Protein AF-A0A965CVN8-F1 (afdb_monomer_lite)

pLDDT: mean 84.69, std 16.18, range [39.0, 98.5]

Structure (mmCIF, N/CA/C/O backbone):
data_AF-A0A965CVN8-F1
#
_entry.id   AF-A0A965CVN8-F1
#
loop_
_atom_site.group_PDB
_atom_site.id
_atom_site.type_symbol
_atom_site.label_atom_id
_atom_site.label_alt_id
_atom_site.label_comp_id
_atom_site.label_asym_id
_atom_site.label_entity_id
_atom_site.label_seq_id
_atom_site.pdbx_PDB_ins_code
_atom_site.Cartn_x
_atom_site.Cartn_y
_atom_site.Cartn_z
_atom_site.occupancy
_atom_site.B_iso_or_equiv
_atom_site.auth_seq_id
_atom_site.auth_comp_id
_atom_site.auth_asym_id
_atom_site.auth_atom_id
_atom_site.pdbx_PDB_model_num
ATOM 1 N N . MET A 1 1 ? 17.132 71.157 -3.405 1.00 41.00 1 MET A N 1
ATOM 2 C CA . MET A 1 1 ? 17.156 70.130 -2.344 1.00 41.00 1 MET A CA 1
ATOM 3 C C . MET A 1 1 ? 16.338 68.956 -2.862 1.00 41.00 1 MET A C 1
ATOM 5 O O . MET A 1 1 ? 15.122 69.061 -2.927 1.00 41.00 1 MET A O 1
ATOM 9 N N . LEU A 1 2 ? 17.011 67.948 -3.419 1.00 40.91 2 LEU A N 1
ATOM 10 C CA . LEU A 1 2 ? 16.410 66.855 -4.191 1.00 40.91 2 LEU A CA 1
ATOM 11 C C . LEU A 1 2 ? 16.183 65.664 -3.243 1.00 40.91 2 LEU A C 1
ATOM 13 O O . LEU A 1 2 ? 17.151 65.164 -2.675 1.00 40.91 2 LEU A O 1
ATOM 17 N N . LEU A 1 3 ? 14.929 65.250 -3.029 1.00 42.28 3 LEU A N 1
ATOM 18 C CA . LEU A 1 3 ? 14.602 64.021 -2.297 1.00 42.28 3 LEU A CA 1
ATOM 19 C C . LEU A 1 3 ? 14.702 62.832 -3.260 1.00 42.28 3 LEU A C 1
ATOM 21 O O . LEU A 1 3 ? 13.928 62.740 -4.211 1.00 42.28 3 LEU A O 1
ATOM 25 N N . LEU A 1 4 ? 15.640 61.926 -2.996 1.00 50.16 4 LEU A N 1
ATOM 26 C CA . LEU A 1 4 ? 15.729 60.623 -3.646 1.00 50.16 4 LEU A CA 1
ATOM 27 C C . LEU A 1 4 ? 15.044 59.601 -2.726 1.00 50.16 4 LEU A C 1
ATOM 29 O O . LEU A 1 4 ? 15.584 59.243 -1.682 1.00 50.16 4 LEU A O 1
ATOM 33 N N . VAL A 1 5 ? 13.832 59.172 -3.079 1.00 56.38 5 VAL A N 1
ATOM 34 C CA . VAL A 1 5 ? 13.142 58.066 -2.400 1.00 56.38 5 VAL A CA 1
ATOM 35 C C . VAL A 1 5 ? 13.592 56.772 -3.071 1.00 56.38 5 VAL A C 1
ATOM 37 O O . VAL A 1 5 ? 13.254 56.515 -4.222 1.00 56.38 5 VAL A O 1
ATOM 40 N N . ILE A 1 6 ? 14.387 55.975 -2.360 1.00 52.22 6 ILE A N 1
ATOM 41 C CA . ILE A 1 6 ? 14.772 54.625 -2.778 1.00 52.22 6 ILE A CA 1
ATOM 42 C C . ILE A 1 6 ? 13.666 53.677 -2.309 1.00 52.22 6 ILE A C 1
ATOM 44 O O . ILE A 1 6 ? 13.580 53.345 -1.129 1.00 52.22 6 ILE A O 1
ATOM 48 N N . THR A 1 7 ? 12.798 53.249 -3.224 1.00 54.22 7 THR A N 1
ATOM 49 C CA . THR A 1 7 ? 11.887 52.122 -2.997 1.00 54.22 7 THR A CA 1
ATOM 50 C C . THR A 1 7 ? 12.659 50.818 -3.178 1.00 54.22 7 THR A C 1
ATOM 52 O O . THR A 1 7 ? 13.016 50.450 -4.297 1.00 54.22 7 THR A O 1
ATOM 55 N N . LEU A 1 8 ? 12.928 50.128 -2.070 1.00 50.50 8 LEU A N 1
ATOM 56 C CA . LEU A 1 8 ? 13.437 48.758 -2.049 1.00 50.50 8 LEU A CA 1
ATOM 57 C C . LEU A 1 8 ? 12.355 47.813 -2.590 1.00 50.50 8 LEU A C 1
ATOM 59 O O . LEU A 1 8 ? 11.360 47.545 -1.921 1.00 50.50 8 LEU A O 1
ATOM 63 N N . ALA A 1 9 ? 12.554 47.312 -3.808 1.00 54.50 9 ALA A N 1
ATOM 64 C CA . ALA A 1 9 ? 11.823 46.165 -4.326 1.00 54.50 9 ALA A CA 1
ATOM 65 C C . ALA A 1 9 ? 12.322 44.907 -3.599 1.00 54.50 9 ALA A C 1
ATOM 67 O O . ALA A 1 9 ? 13.389 44.377 -3.907 1.00 54.50 9 ALA A O 1
ATOM 68 N N . ALA A 1 10 ? 11.568 44.447 -2.602 1.00 52.09 10 ALA A N 1
ATOM 69 C CA . ALA A 1 10 ? 11.762 43.130 -2.018 1.00 52.09 10 ALA A CA 1
ATOM 70 C C . ALA A 1 10 ? 11.227 42.077 -3.002 1.00 52.09 10 ALA A C 1
ATOM 72 O O . ALA A 1 10 ? 10.057 41.705 -2.964 1.00 52.09 10 ALA A O 1
ATOM 73 N N . CYS A 1 11 ? 12.087 41.608 -3.906 1.00 53.84 11 CYS A N 1
ATOM 74 C CA . CYS A 1 11 ? 11.868 40.371 -4.653 1.00 53.84 11 CYS A CA 1
ATOM 75 C C . CYS A 1 11 ? 12.089 39.178 -3.709 1.00 53.84 11 CYS A C 1
ATOM 77 O O . CYS A 1 11 ? 13.124 38.519 -3.765 1.00 53.84 11 CYS A O 1
ATOM 79 N N . GLY A 1 12 ? 11.140 38.931 -2.805 1.00 58.16 12 GLY A N 1
ATOM 80 C CA . GLY A 1 12 ? 11.010 37.622 -2.166 1.00 58.16 12 GLY A CA 1
ATOM 81 C C . GLY A 1 12 ? 10.377 36.635 -3.156 1.00 58.16 12 GLY A C 1
ATOM 82 O O . GLY A 1 12 ? 9.548 37.056 -3.970 1.00 58.16 12 GLY A O 1
ATOM 83 N N . PRO A 1 13 ? 10.748 35.344 -3.143 1.00 50.81 13 PRO A N 1
ATOM 84 C CA . PRO A 1 13 ? 10.097 34.356 -3.990 1.00 50.81 13 PRO A CA 1
ATOM 85 C C . PRO A 1 13 ? 8.627 34.223 -3.570 1.00 50.81 13 PRO A C 1
ATOM 87 O O . PRO A 1 13 ? 8.300 33.638 -2.544 1.00 50.81 13 PRO A O 1
ATOM 90 N N . LEU A 1 14 ? 7.723 34.743 -4.404 1.00 52.88 14 LEU A N 1
ATOM 91 C CA . LEU A 1 14 ? 6.263 34.613 -4.275 1.00 52.88 14 LEU A CA 1
ATOM 92 C C . LEU A 1 14 ? 5.774 33.152 -4.175 1.00 52.88 14 LEU A C 1
ATOM 94 O O . LEU A 1 14 ? 4.616 32.927 -3.843 1.00 52.88 14 LEU A O 1
ATOM 98 N N . GLY A 1 15 ? 6.638 32.167 -4.446 1.00 50.16 15 GLY A N 1
ATOM 99 C CA . GLY A 1 15 ? 6.321 30.742 -4.356 1.00 50.16 15 GLY A CA 1
ATOM 100 C C . GLY A 1 15 ? 6.039 30.244 -2.934 1.00 50.16 15 GLY A C 1
ATOM 101 O O . GLY A 1 15 ? 5.203 29.359 -2.769 1.00 50.16 15 GLY A O 1
ATOM 102 N N . GLU A 1 16 ? 6.651 30.831 -1.899 1.00 47.47 16 GLU A N 1
ATOM 103 C CA . GLU A 1 16 ? 6.408 30.405 -0.506 1.00 47.47 16 GLU A CA 1
ATOM 104 C C . GLU A 1 16 ? 5.057 30.894 0.042 1.00 47.47 16 GLU A C 1
ATOM 106 O O . GLU A 1 16 ? 4.474 30.255 0.909 1.00 47.47 16 GLU A O 1
ATOM 111 N N . LEU A 1 17 ? 4.509 31.986 -0.501 1.00 51.19 17 LEU A N 1
ATOM 112 C CA . LEU A 1 17 ? 3.225 32.559 -0.066 1.00 51.19 17 LEU A CA 1
ATOM 113 C C . LEU A 1 17 ? 1.995 31.872 -0.682 1.00 51.19 17 LEU A C 1
ATOM 115 O O . LEU A 1 17 ? 0.874 32.155 -0.265 1.00 51.19 17 LEU A O 1
ATOM 119 N N . ILE A 1 18 ? 2.186 31.010 -1.686 1.00 55.31 18 ILE A N 1
ATOM 120 C CA . ILE A 1 18 ? 1.098 30.368 -2.452 1.00 55.31 18 ILE A CA 1
ATOM 121 C C . ILE A 1 18 ? 1.236 28.838 -2.439 1.00 55.31 18 ILE A C 1
ATOM 123 O O . ILE A 1 18 ? 0.398 28.130 -2.993 1.00 55.31 18 ILE A O 1
ATOM 127 N N . SER A 1 19 ? 2.265 28.298 -1.781 1.00 47.59 19 SER A N 1
ATOM 128 C CA . SER A 1 19 ? 2.359 26.854 -1.586 1.00 47.59 19 SER A CA 1
ATOM 129 C C . SER A 1 19 ? 1.270 26.438 -0.591 1.00 47.59 19 SER A C 1
ATOM 131 O O . SER A 1 19 ? 1.271 26.945 0.533 1.00 47.59 19 SER A O 1
ATOM 133 N N . PRO A 1 20 ? 0.303 25.584 -0.982 1.00 53.34 20 PRO A N 1
ATOM 134 C CA . PRO A 1 20 ? -0.730 25.125 -0.067 1.00 53.34 20 PRO A CA 1
ATOM 135 C C . PRO A 1 20 ? -0.049 24.480 1.136 1.00 53.34 20 PRO A C 1
ATOM 137 O O . PRO A 1 20 ? 0.749 23.558 0.970 1.00 53.34 20 PRO A O 1
ATOM 140 N N . THR A 1 21 ? -0.334 24.970 2.342 1.00 55.28 21 THR A N 1
ATOM 141 C CA . THR A 1 21 ? 0.105 24.283 3.553 1.00 55.28 21 THR A CA 1
ATOM 142 C C . THR A 1 21 ? -0.497 22.886 3.533 1.00 55.28 21 THR A C 1
ATOM 144 O O . THR A 1 21 ? -1.705 22.730 3.330 1.00 55.28 21 THR A O 1
ATOM 147 N N . ALA A 1 22 ? 0.350 21.880 3.721 1.00 55.66 22 ALA A N 1
ATOM 148 C CA . ALA A 1 22 ? -0.076 20.507 3.901 1.00 55.66 22 ALA A CA 1
ATOM 149 C C . ALA A 1 22 ? -1.218 20.419 4.933 1.00 55.66 22 ALA A C 1
ATOM 151 O O . ALA A 1 22 ? -1.132 21.064 5.986 1.00 55.66 22 ALA A O 1
ATOM 152 N N . PRO A 1 23 ? -2.286 19.642 4.674 1.00 63.97 23 PRO A N 1
ATOM 153 C CA . PRO A 1 23 ? -3.293 19.406 5.694 1.00 63.97 23 PRO A CA 1
ATOM 154 C C . PRO A 1 23 ? -2.628 18.730 6.898 1.00 63.97 23 PRO A C 1
ATOM 156 O O . PRO A 1 23 ? -1.963 17.704 6.762 1.00 63.97 23 PRO A O 1
ATOM 159 N N . ALA A 1 24 ? -2.789 19.319 8.082 1.00 71.75 24 ALA A N 1
ATOM 160 C CA . ALA A 1 24 ? -2.341 18.698 9.322 1.00 71.75 24 ALA A CA 1
ATOM 161 C C . ALA A 1 24 ? -3.167 17.432 9.605 1.00 71.75 24 ALA A C 1
ATOM 163 O O . ALA A 1 24 ? -4.352 17.378 9.258 1.00 71.75 24 ALA A O 1
ATOM 164 N N . VAL A 1 25 ? -2.581 16.442 10.291 1.00 78.31 25 VAL A N 1
ATOM 165 C CA . VAL A 1 25 ? -3.370 15.324 10.833 1.00 78.31 25 VAL A CA 1
ATOM 166 C C . VAL A 1 25 ? -4.363 15.899 11.840 1.00 78.31 25 VAL A C 1
ATOM 168 O O . VAL A 1 25 ? -3.990 16.385 12.909 1.00 78.31 25 VAL A O 1
ATOM 171 N N . THR A 1 26 ? -5.639 15.893 11.473 1.00 84.44 26 THR A N 1
ATOM 172 C CA . THR A 1 26 ? -6.717 16.361 12.342 1.00 84.44 26 THR A CA 1
ATOM 173 C C . THR A 1 26 ? -7.026 15.306 13.406 1.00 84.44 26 THR A C 1
ATOM 175 O O . THR A 1 26 ? -6.680 14.133 13.267 1.00 84.44 26 THR A O 1
ATOM 178 N N . ALA A 1 27 ? -7.735 15.702 14.467 1.00 86.00 27 ALA A N 1
ATOM 179 C CA . ALA A 1 27 ? -8.212 14.756 15.478 1.00 86.00 27 ALA A CA 1
ATOM 180 C C . ALA A 1 27 ? -9.096 13.643 14.879 1.00 86.00 27 ALA A C 1
ATOM 182 O O . ALA A 1 27 ? -9.098 12.526 15.387 1.00 86.00 27 ALA A O 1
ATOM 183 N N . GLU A 1 28 ? -9.808 13.938 13.788 1.00 87.94 28 GLU A N 1
ATOM 184 C CA . GLU A 1 28 ? -10.613 12.969 13.041 1.00 87.94 28 GLU A CA 1
ATOM 185 C C . GLU A 1 28 ? -9.740 11.875 12.414 1.00 87.94 28 GLU A C 1
ATOM 187 O O . GLU A 1 28 ? -9.982 10.693 12.650 1.00 87.94 28 GLU A O 1
ATOM 192 N N . TRP A 1 29 ? -8.685 12.255 11.686 1.00 89.94 29 TRP A N 1
ATOM 193 C CA . TRP A 1 29 ? -7.769 11.299 11.058 1.00 89.94 29 TRP A CA 1
ATOM 194 C C . TRP A 1 29 ? -6.984 10.481 12.086 1.00 89.94 29 TRP A C 1
ATOM 196 O O . TRP A 1 29 ? -6.870 9.265 11.941 1.00 89.94 29 TRP A O 1
ATOM 206 N N . SER A 1 30 ? -6.505 11.117 13.160 1.00 90.19 30 SER A N 1
ATOM 207 C CA . SER A 1 30 ? -5.853 10.406 14.268 1.00 90.19 30 SER A CA 1
ATOM 208 C C . SER A 1 30 ? -6.796 9.413 14.950 1.00 90.19 30 SER A C 1
ATOM 210 O O . SER A 1 30 ? -6.387 8.300 15.280 1.00 90.19 30 SER A O 1
ATOM 212 N N . GLY A 1 31 ? -8.059 9.800 15.156 1.00 92.88 31 GLY A N 1
ATOM 213 C CA . GLY A 1 31 ? -9.083 8.925 15.725 1.00 92.88 31 GLY A CA 1
ATOM 214 C C . GLY A 1 31 ? -9.365 7.722 14.830 1.00 92.88 31 GLY A C 1
ATOM 215 O O . GLY A 1 31 ? -9.344 6.589 15.303 1.00 92.88 31 GLY A O 1
ATOM 216 N N . LEU A 1 32 ? -9.534 7.954 13.525 1.00 94.19 32 LEU A N 1
ATOM 217 C CA . LEU A 1 32 ? -9.725 6.884 12.551 1.00 94.19 32 LEU A CA 1
ATOM 218 C C . LEU A 1 32 ? -8.537 5.918 12.516 1.00 94.19 32 LEU A C 1
ATOM 220 O O . LEU A 1 32 ? -8.747 4.709 12.526 1.00 94.19 32 LEU A O 1
ATOM 224 N N . LEU A 1 33 ? -7.303 6.427 12.497 1.00 94.88 33 LEU A N 1
ATOM 225 C CA . LEU A 1 33 ? -6.114 5.579 12.521 1.00 94.88 33 LEU A CA 1
ATOM 226 C C . LEU A 1 33 ? -6.098 4.700 13.779 1.00 94.88 33 LEU A C 1
ATOM 228 O O . LEU A 1 33 ? -5.871 3.500 13.679 1.00 94.88 33 LEU A O 1
ATOM 232 N N . ALA A 1 34 ? -6.405 5.260 14.952 1.00 95.19 34 ALA A N 1
ATOM 233 C CA . ALA A 1 34 ? -6.480 4.489 16.191 1.00 95.19 34 ALA A CA 1
ATOM 234 C C . ALA A 1 34 ? -7.550 3.381 16.139 1.00 95.19 34 ALA A C 1
ATOM 236 O O . ALA A 1 34 ? -7.299 2.267 16.606 1.00 95.19 34 ALA A O 1
ATOM 237 N N . GLU A 1 35 ? -8.715 3.659 15.549 1.00 96.31 35 GLU A N 1
ATOM 238 C CA . GLU A 1 35 ? -9.766 2.658 15.336 1.00 96.31 35 GLU A CA 1
ATOM 239 C C . GLU A 1 35 ? -9.324 1.543 14.380 1.00 96.31 35 GLU A C 1
ATOM 241 O O . GLU A 1 35 ? -9.579 0.370 14.656 1.00 96.31 35 GLU A O 1
ATOM 246 N N . LEU A 1 36 ? -8.638 1.887 13.285 1.00 97.00 36 LEU A N 1
ATOM 247 C CA . LEU A 1 36 ? -8.081 0.906 12.350 1.00 97.00 36 LEU A CA 1
ATOM 248 C C . LEU A 1 36 ? -7.043 0.024 13.039 1.00 97.00 36 LEU A C 1
ATOM 250 O O . LEU A 1 36 ? -7.126 -1.194 12.929 1.00 97.00 36 LEU A O 1
ATOM 254 N N . ARG A 1 37 ? -6.152 0.611 13.847 1.00 96.81 37 ARG A N 1
ATOM 255 C CA . ARG A 1 37 ? -5.164 -0.145 14.630 1.00 96.81 37 ARG A CA 1
ATOM 256 C C . ARG A 1 37 ? -5.808 -1.130 15.601 1.00 96.81 37 ARG A C 1
ATOM 258 O O . ARG A 1 37 ? -5.293 -2.227 15.801 1.00 96.81 37 ARG A O 1
ATOM 265 N N . GLU A 1 38 ? -6.903 -0.741 16.247 1.00 97.00 38 GLU A N 1
ATOM 266 C CA . GLU A 1 38 ? -7.652 -1.652 17.119 1.00 97.00 38 GLU A CA 1
ATOM 267 C C . GLU A 1 38 ? -8.317 -2.775 16.320 1.00 97.00 38 GLU A C 1
ATOM 269 O O . GLU A 1 38 ? -8.234 -3.943 16.701 1.00 97.00 38 GLU A O 1
ATOM 274 N N . PHE A 1 39 ? -8.922 -2.441 15.182 1.00 97.56 39 PHE A N 1
ATOM 275 C CA . PHE A 1 39 ? -9.527 -3.428 14.301 1.00 97.56 39 PHE A CA 1
ATOM 276 C C . PHE A 1 39 ? -8.502 -4.435 13.758 1.00 97.56 39 PHE A C 1
ATOM 278 O O . PHE A 1 39 ? -8.739 -5.638 13.838 1.00 97.56 39 PHE A O 1
ATOM 285 N N . GLU A 1 40 ? -7.349 -3.976 13.281 1.00 97.75 40 GLU A N 1
ATOM 286 C CA . GLU A 1 40 ? -6.242 -4.815 12.812 1.00 97.75 40 GLU A CA 1
ATOM 287 C C . GLU A 1 40 ? -5.800 -5.818 13.882 1.00 97.75 40 GLU A C 1
ATOM 289 O O . GLU A 1 40 ? -5.741 -7.024 13.629 1.00 97.75 40 GLU A O 1
ATOM 294 N N . ARG A 1 41 ? -5.598 -5.354 15.122 1.00 97.31 41 ARG A N 1
ATOM 295 C CA . ARG A 1 41 ? -5.306 -6.251 16.251 1.00 97.31 41 ARG A CA 1
ATOM 296 C C . ARG A 1 41 ? -6.406 -7.286 16.462 1.00 97.31 41 ARG A C 1
ATOM 298 O O . ARG A 1 41 ? -6.104 -8.448 16.729 1.00 97.31 41 ARG A O 1
ATOM 305 N N . SER A 1 42 ? -7.673 -6.894 16.323 1.00 96.94 42 SER A N 1
ATOM 306 C CA . SER A 1 42 ? -8.810 -7.807 16.493 1.00 96.94 42 SER A CA 1
ATOM 307 C C . SER A 1 42 ? -8.857 -8.928 15.445 1.00 96.94 42 SER A C 1
ATOM 309 O O . SER A 1 42 ? -9.371 -10.008 15.738 1.00 96.94 42 SER A O 1
ATOM 311 N N . ILE A 1 43 ? -8.286 -8.701 14.256 1.00 95.88 43 ILE A N 1
ATOM 312 C CA . ILE A 1 43 ? -8.163 -9.707 13.188 1.00 95.88 43 ILE A CA 1
ATOM 313 C C . ILE A 1 43 ? -6.797 -10.414 13.179 1.00 95.88 43 ILE A C 1
ATOM 315 O O . ILE A 1 43 ? -6.536 -11.232 12.300 1.00 95.88 43 ILE A O 1
ATOM 319 N N . GLY A 1 44 ? -5.948 -10.148 14.176 1.00 96.94 44 GLY A N 1
ATOM 320 C CA . GLY A 1 44 ? -4.677 -10.839 14.389 1.00 96.94 44 GLY A CA 1
ATOM 321 C C . GLY A 1 44 ? -3.450 -10.169 13.770 1.00 96.94 44 GLY A C 1
ATOM 322 O O . GLY A 1 44 ? -2.370 -10.755 13.833 1.00 96.94 44 GLY A O 1
ATOM 323 N N . PHE A 1 45 ? -3.576 -8.962 13.210 1.00 97.19 45 PHE A N 1
ATOM 324 C CA . PHE A 1 45 ? -2.411 -8.195 12.763 1.00 97.19 45 PHE A CA 1
ATOM 325 C C . PHE A 1 45 ? -1.591 -7.732 13.973 1.00 97.19 45 PHE A C 1
ATOM 327 O O . PHE A 1 45 ? -2.116 -7.351 15.026 1.00 97.19 45 PHE A O 1
ATOM 334 N N . ARG A 1 46 ? -0.271 -7.763 13.815 1.00 96.44 46 ARG A N 1
ATOM 335 C CA . ARG A 1 46 ? 0.703 -7.216 14.758 1.00 96.44 46 ARG A CA 1
ATOM 336 C C . ARG A 1 46 ? 0.895 -5.729 14.484 1.00 96.44 46 ARG A C 1
ATOM 338 O O . ARG A 1 46 ? 0.756 -5.272 13.354 1.00 96.44 46 ARG A O 1
ATOM 345 N N . THR A 1 47 ? 1.286 -4.988 15.517 1.00 93.81 47 THR A N 1
ATOM 346 C CA . THR A 1 47 ? 1.697 -3.589 15.364 1.00 93.81 47 THR A CA 1
ATOM 347 C C . THR A 1 47 ? 2.899 -3.483 14.424 1.00 93.81 47 THR A C 1
ATOM 349 O O . THR A 1 47 ? 3.910 -4.152 14.647 1.00 93.81 47 THR A O 1
ATOM 352 N N . THR A 1 48 ? 2.792 -2.613 13.425 1.00 94.00 48 THR A N 1
ATOM 353 C CA . THR A 1 48 ? 3.845 -2.286 12.456 1.00 94.00 48 THR A CA 1
ATOM 354 C C . THR A 1 48 ? 4.485 -0.936 12.786 1.00 94.00 48 THR A C 1
ATOM 356 O O . THR A 1 48 ? 4.025 -0.205 13.671 1.00 94.00 48 THR A O 1
ATOM 359 N N . ALA A 1 49 ? 5.563 -0.594 12.078 1.00 93.06 49 ALA A N 1
ATOM 360 C CA . ALA A 1 49 ? 6.157 0.738 12.164 1.00 93.06 49 ALA A CA 1
ATOM 361 C C . ALA A 1 49 ? 5.438 1.769 11.271 1.00 93.06 49 ALA A C 1
ATOM 363 O O . ALA A 1 49 ? 5.636 2.974 11.467 1.00 93.06 49 ALA A O 1
ATOM 364 N N . ASN A 1 50 ? 4.602 1.330 10.320 1.00 93.06 50 ASN A N 1
ATOM 365 C CA . ASN A 1 50 ? 3.886 2.236 9.425 1.00 93.06 50 ASN A CA 1
ATOM 366 C C . ASN A 1 50 ? 2.913 3.120 10.205 1.00 93.06 50 ASN A C 1
ATOM 368 O O . ASN A 1 50 ? 2.305 2.737 11.208 1.00 93.06 50 ASN A O 1
ATOM 372 N N . PHE A 1 51 ? 2.772 4.344 9.724 1.00 92.31 51 PHE A N 1
ATOM 373 C CA . PHE A 1 51 ? 1.858 5.368 10.211 1.00 92.31 51 PHE A CA 1
ATOM 374 C C . PHE A 1 51 ? 2.060 5.726 11.695 1.00 92.31 51 PHE A C 1
ATOM 376 O O . PHE A 1 51 ? 1.188 6.342 12.304 1.00 92.31 51 PHE A O 1
ATOM 383 N N . SER A 1 52 ? 3.210 5.364 12.283 1.00 88.25 52 SER A N 1
ATOM 384 C CA . SER A 1 52 ? 3.587 5.742 13.653 1.00 88.25 52 SER A CA 1
ATOM 385 C C . SER A 1 52 ? 3.991 7.219 13.759 1.00 88.25 52 SER A C 1
ATOM 387 O O . SER A 1 52 ? 3.726 7.860 14.776 1.00 88.25 52 SER A O 1
ATOM 389 N N . ASP A 1 53 ? 4.558 7.768 12.681 1.00 83.56 53 ASP A N 1
ATOM 390 C CA . ASP A 1 53 ? 4.869 9.185 12.507 1.00 83.56 53 ASP A CA 1
ATOM 391 C C . ASP A 1 53 ? 3.755 9.903 11.721 1.00 83.56 53 ASP A C 1
ATOM 393 O O . ASP A 1 53 ? 3.221 9.387 10.733 1.00 83.56 53 ASP A O 1
ATOM 397 N N . THR A 1 54 ? 3.440 11.143 12.109 1.00 73.00 54 THR A N 1
ATOM 398 C CA . THR A 1 54 ? 2.397 11.962 11.466 1.00 73.00 54 THR A CA 1
ATOM 399 C C . THR A 1 54 ? 2.958 13.033 10.532 1.00 73.00 54 THR A C 1
ATOM 401 O O . THR A 1 54 ? 3.897 13.732 10.910 1.00 73.00 54 THR A O 1
ATOM 404 N N . ALA A 1 55 ? 2.305 13.216 9.375 1.00 62.66 55 ALA A N 1
ATOM 405 C CA . ALA A 1 55 ? 2.390 14.365 8.462 1.00 62.66 55 ALA A CA 1
ATOM 406 C C . ALA A 1 55 ? 3.801 14.934 8.257 1.00 62.66 55 ALA A C 1
ATOM 408 O O . ALA A 1 55 ? 4.090 16.078 8.609 1.00 62.66 55 ALA A O 1
ATOM 409 N N . LYS A 1 56 ? 4.672 14.140 7.630 1.00 63.72 56 LYS A N 1
ATOM 410 C CA . LYS A 1 56 ? 5.866 14.692 6.976 1.00 63.72 56 LYS A CA 1
ATOM 411 C C . LYS A 1 56 ? 5.437 15.331 5.651 1.00 63.72 56 LYS A C 1
ATOM 413 O O . LYS A 1 56 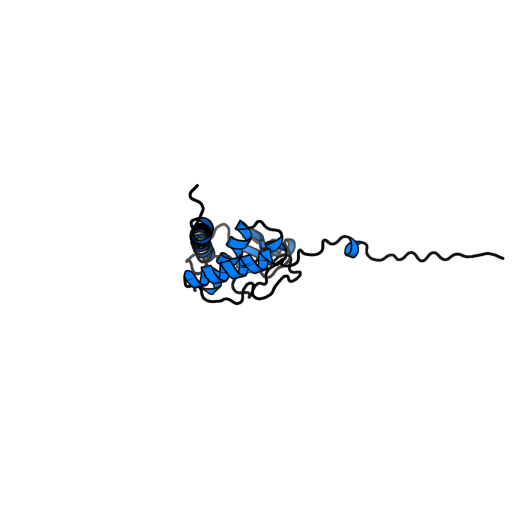? 4.518 14.824 5.009 1.00 63.72 56 LYS A O 1
ATOM 418 N N . ASP A 1 57 ? 6.136 16.379 5.209 1.00 64.50 57 ASP A N 1
ATOM 419 C CA . ASP A 1 57 ? 5.981 17.018 3.881 1.00 64.50 57 ASP A CA 1
ATOM 420 C C . ASP A 1 57 ? 6.390 16.087 2.713 1.00 64.50 57 ASP A C 1
ATOM 422 O O . ASP A 1 57 ? 6.842 16.513 1.652 1.00 64.50 57 ASP A O 1
ATOM 426 N N . GLN A 1 58 ? 6.242 14.777 2.891 1.00 69.81 58 GLN A N 1
ATOM 427 C CA . GLN A 1 58 ? 6.394 13.795 1.843 1.00 69.81 58 GLN A CA 1
ATOM 428 C C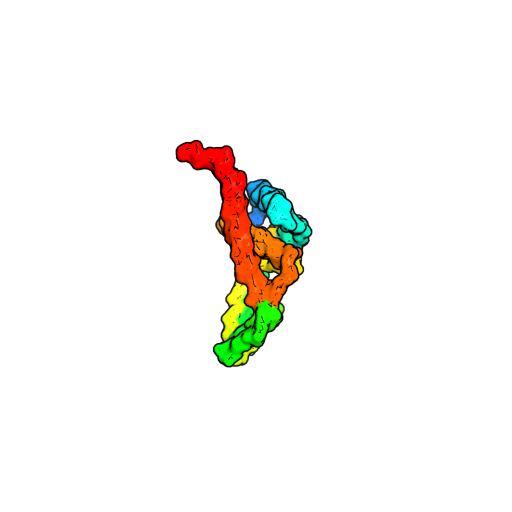 . GLN A 1 58 ? 5.060 13.679 1.116 1.00 69.81 58 GLN A C 1
ATOM 430 O O . GLN A 1 58 ? 4.121 13.047 1.594 1.00 69.81 58 GLN A O 1
ATOM 435 N N . ALA A 1 59 ? 4.970 14.344 -0.033 1.00 68.88 59 ALA A N 1
ATOM 436 C CA . ALA A 1 59 ? 3.760 14.342 -0.844 1.00 68.88 59 ALA A CA 1
ATOM 437 C C . ALA A 1 59 ? 3.482 12.971 -1.481 1.00 68.88 59 ALA A C 1
ATOM 439 O O . ALA A 1 59 ? 2.329 12.652 -1.727 1.00 68.88 59 ALA A O 1
ATOM 440 N N . SER A 1 60 ? 4.512 12.176 -1.788 1.00 79.12 60 SER A N 1
ATOM 441 C CA . SER A 1 60 ? 4.373 10.827 -2.357 1.00 79.12 60 SER A CA 1
ATOM 442 C C . SER A 1 60 ? 5.721 10.102 -2.427 1.00 79.12 60 SER A C 1
ATOM 444 O O . SER A 1 60 ? 6.776 10.722 -2.265 1.00 79.12 60 SER A O 1
ATOM 446 N N . PHE A 1 61 ? 5.678 8.805 -2.720 1.00 87.12 61 PHE A N 1
ATOM 447 C CA . PHE A 1 61 ? 6.834 7.967 -3.022 1.00 87.12 61 PHE A CA 1
ATOM 448 C C . PHE A 1 61 ? 6.887 7.721 -4.536 1.00 87.12 61 PHE A C 1
ATOM 450 O O . PHE A 1 61 ? 5.959 7.118 -5.081 1.00 87.12 61 PHE A O 1
ATOM 457 N N . PRO A 1 62 ? 7.899 8.229 -5.261 1.00 90.44 62 PRO A N 1
ATOM 458 C CA . PRO A 1 62 ? 8.061 7.885 -6.665 1.00 90.44 62 PRO A CA 1
ATOM 459 C C . PRO A 1 62 ? 8.395 6.398 -6.792 1.00 90.44 62 PRO A C 1
ATOM 461 O O . PRO A 1 62 ? 9.166 5.849 -6.010 1.00 90.44 62 PRO A O 1
ATOM 464 N N . PHE A 1 63 ? 7.812 5.758 -7.794 1.00 90.44 63 PHE A N 1
ATOM 465 C CA . PHE A 1 63 ? 7.896 4.322 -7.997 1.00 90.44 63 PHE A CA 1
ATOM 466 C C . PHE A 1 63 ? 8.138 4.040 -9.478 1.00 90.44 63 PHE A C 1
ATOM 468 O O . PHE A 1 63 ? 7.339 4.447 -10.328 1.00 90.44 63 PHE A O 1
ATOM 475 N N . CYS A 1 64 ? 9.259 3.383 -9.791 1.00 94.25 64 CYS A N 1
ATOM 476 C CA . CYS A 1 64 ? 9.695 3.083 -11.154 1.00 94.25 64 CYS A CA 1
ATOM 477 C C . CYS A 1 64 ? 9.960 1.586 -11.328 1.00 94.25 64 CYS A C 1
ATOM 479 O O . CYS A 1 64 ? 10.939 1.064 -10.790 1.00 94.25 64 CYS A O 1
ATOM 481 N N . GLY A 1 65 ? 9.119 0.934 -12.127 1.00 94.06 65 GLY A N 1
ATOM 482 C CA . GLY A 1 65 ? 9.237 -0.473 -12.492 1.00 94.06 65 GLY A CA 1
ATOM 483 C C . GLY A 1 65 ? 9.426 -0.684 -13.986 1.00 94.06 65 GLY A C 1
ATOM 484 O O . GLY A 1 65 ? 8.858 0.037 -14.815 1.00 94.06 65 GLY A O 1
ATOM 485 N N . HIS A 1 66 ? 10.175 -1.726 -14.327 1.00 94.62 66 HIS A N 1
ATOM 486 C CA . HIS A 1 66 ? 10.351 -2.204 -15.693 1.00 94.62 66 HIS A CA 1
ATOM 487 C C . HIS A 1 66 ? 9.984 -3.678 -15.788 1.00 94.62 66 HIS A C 1
ATOM 489 O O . HIS A 1 66 ? 10.460 -4.476 -14.987 1.00 94.62 66 HIS A O 1
ATOM 495 N N . ALA A 1 67 ? 9.191 -4.043 -16.793 1.00 93.31 67 ALA A N 1
ATOM 496 C CA . ALA A 1 67 ? 8.818 -5.433 -17.049 1.00 93.31 67 ALA A CA 1
ATOM 497 C C . ALA A 1 67 ? 9.131 -5.821 -18.505 1.00 93.31 67 ALA A C 1
ATOM 499 O O . ALA A 1 67 ? 8.817 -5.057 -19.421 1.00 93.31 67 ALA A O 1
ATOM 500 N N . PRO A 1 68 ? 9.746 -6.982 -18.766 1.00 92.50 68 PRO A N 1
ATOM 501 C CA . PRO A 1 68 ? 10.056 -7.421 -20.117 1.00 92.50 68 PRO A CA 1
ATOM 502 C C . PRO A 1 68 ? 8.785 -7.750 -20.908 1.00 92.50 68 PRO A C 1
ATOM 504 O O . PRO A 1 68 ? 7.919 -8.491 -20.457 1.00 92.50 68 PRO A O 1
ATOM 507 N N . ARG A 1 69 ? 8.699 -7.244 -22.144 1.00 91.25 69 ARG A N 1
ATOM 508 C CA . ARG A 1 69 ? 7.504 -7.387 -23.003 1.00 91.25 69 ARG A CA 1
ATOM 509 C C . ARG A 1 69 ? 7.199 -8.816 -23.437 1.00 91.25 69 ARG A C 1
ATOM 511 O O . ARG A 1 69 ? 6.054 -9.157 -23.711 1.00 91.25 69 ARG A O 1
ATOM 518 N N . LEU A 1 70 ? 8.248 -9.616 -23.609 1.00 92.38 70 LEU A N 1
ATOM 519 C CA . LEU A 1 70 ? 8.186 -10.927 -24.262 1.00 92.38 70 LEU A CA 1
ATOM 520 C C . LEU A 1 70 ? 8.687 -12.057 -23.355 1.00 92.38 70 LEU A C 1
ATOM 522 O O . LEU A 1 70 ? 8.947 -13.158 -23.837 1.00 92.38 70 LEU A O 1
ATOM 526 N N . VAL A 1 71 ? 8.845 -11.787 -22.059 1.00 89.50 71 VAL A N 1
ATOM 527 C CA . VAL A 1 71 ? 9.309 -12.765 -21.072 1.00 89.50 71 VAL A CA 1
ATOM 528 C C . VAL A 1 71 ? 8.249 -12.880 -19.991 1.00 89.50 71 VAL A C 1
ATOM 530 O O . VAL A 1 71 ? 7.791 -11.876 -19.456 1.00 89.50 71 VAL A O 1
ATOM 533 N N . LEU A 1 72 ? 7.847 -14.112 -19.692 1.00 89.19 72 LEU A N 1
ATOM 534 C CA . LEU A 1 72 ? 6.942 -14.395 -18.585 1.00 89.19 72 LEU A CA 1
ATOM 535 C C . LEU A 1 72 ? 7.747 -14.641 -17.301 1.00 89.19 72 LEU A C 1
ATOM 537 O O . LEU A 1 72 ? 8.846 -15.199 -17.391 1.00 89.19 72 LEU A O 1
ATOM 541 N N . PRO A 1 73 ? 7.191 -14.295 -16.126 1.00 90.50 73 PRO A N 1
ATOM 542 C CA . PRO A 1 73 ? 7.734 -14.708 -14.837 1.00 90.50 73 PRO A CA 1
ATOM 543 C C . PRO A 1 73 ? 7.980 -16.216 -14.799 1.00 90.50 73 PRO A C 1
ATOM 545 O O . PRO A 1 73 ? 7.135 -17.003 -15.238 1.00 90.50 73 PRO A O 1
ATOM 548 N N . TRP A 1 74 ? 9.125 -16.631 -14.263 1.00 88.75 74 TRP A N 1
ATOM 549 C CA . TRP A 1 74 ? 9.429 -18.054 -14.085 1.00 88.75 74 TRP A CA 1
ATOM 550 C C . TRP A 1 74 ? 8.701 -18.647 -12.872 1.00 88.75 74 TRP A C 1
ATOM 552 O O . TRP A 1 74 ? 8.310 -19.816 -12.882 1.00 88.75 74 TRP A O 1
ATOM 562 N N . SER A 1 75 ? 8.512 -17.847 -11.823 1.00 91.81 75 SER A N 1
ATOM 563 C CA . SER A 1 75 ? 7.853 -18.248 -10.583 1.00 91.81 75 SER A CA 1
ATOM 564 C C . SER A 1 75 ? 7.194 -17.045 -9.909 1.00 91.81 75 SER A C 1
ATOM 566 O O . SER A 1 75 ? 7.424 -15.900 -10.289 1.00 91.81 75 SER A O 1
ATOM 568 N N . TYR A 1 76 ? 6.404 -17.296 -8.866 1.00 90.75 76 TYR A N 1
ATOM 569 C CA . TYR A 1 76 ? 5.882 -16.226 -8.014 1.00 90.75 76 TYR A CA 1
ATOM 570 C C . TYR A 1 76 ? 6.952 -15.556 -7.144 1.00 90.75 76 TYR A C 1
ATOM 572 O O . TYR A 1 76 ? 6.658 -14.539 -6.545 1.00 90.75 76 TYR A O 1
ATOM 580 N N . GLU A 1 77 ? 8.174 -16.082 -7.071 1.00 91.06 77 GLU A N 1
ATOM 581 C CA . GLU A 1 77 ? 9.281 -15.415 -6.365 1.00 91.06 77 GLU A CA 1
ATOM 582 C C . GLU A 1 77 ? 10.012 -14.406 -7.261 1.00 91.06 77 GLU A C 1
ATOM 584 O O . GLU A 1 77 ? 10.728 -13.538 -6.776 1.00 91.06 77 GLU A O 1
ATOM 589 N N . ASP A 1 78 ? 9.838 -14.521 -8.578 1.00 88.81 78 ASP A N 1
ATOM 590 C CA . ASP A 1 78 ? 10.469 -13.660 -9.572 1.00 88.81 78 ASP A CA 1
ATOM 591 C C . ASP A 1 78 ? 9.408 -13.192 -10.577 1.00 88.81 78 ASP A C 1
ATOM 593 O O . ASP A 1 78 ? 9.240 -13.812 -11.636 1.00 88.81 78 ASP A O 1
ATOM 597 N N . PRO A 1 79 ? 8.677 -12.100 -10.273 1.00 88.06 79 PRO A N 1
ATOM 598 C CA . PRO A 1 79 ? 7.676 -11.544 -11.174 1.00 88.06 79 PRO A CA 1
ATOM 599 C C . PRO A 1 79 ? 8.285 -10.912 -12.431 1.00 88.06 79 PRO A C 1
ATOM 601 O O . PRO A 1 79 ? 7.551 -10.303 -13.208 1.00 88.06 79 PRO A O 1
ATOM 604 N N . ALA A 1 80 ? 9.602 -11.027 -12.646 1.00 90.88 80 ALA A N 1
ATOM 605 C CA . ALA A 1 80 ? 10.326 -10.393 -13.738 1.00 90.88 80 ALA A CA 1
ATOM 606 C C . ALA A 1 80 ? 10.131 -8.863 -13.782 1.00 90.88 80 ALA A C 1
ATOM 608 O O . ALA A 1 80 ? 10.222 -8.255 -14.848 1.00 90.88 80 ALA A O 1
ATOM 609 N N . ILE A 1 81 ? 9.873 -8.234 -12.629 1.00 90.19 81 ILE A N 1
ATOM 610 C CA . ILE A 1 81 ? 9.805 -6.777 -12.497 1.00 90.19 81 ILE A CA 1
ATOM 611 C C . ILE A 1 81 ? 11.120 -6.280 -11.903 1.00 90.19 81 ILE A C 1
ATOM 613 O O . ILE A 1 81 ? 11.571 -6.760 -10.866 1.00 90.19 81 ILE A O 1
ATOM 617 N N . LEU A 1 82 ? 11.730 -5.305 -12.568 1.00 89.56 82 LEU A N 1
ATOM 618 C CA . LEU A 1 82 ? 12.922 -4.616 -12.093 1.00 89.56 82 LEU A CA 1
ATOM 619 C C . LEU A 1 82 ? 12.517 -3.262 -11.520 1.00 89.56 82 LEU A C 1
ATOM 621 O O . LEU A 1 82 ? 12.001 -2.416 -12.250 1.00 89.56 82 LEU A O 1
ATOM 625 N N . TRP A 1 83 ? 12.781 -3.048 -10.235 1.00 90.00 83 TRP A N 1
ATOM 626 C CA . TRP A 1 83 ? 12.580 -1.753 -9.587 1.00 90.00 83 TRP A CA 1
ATOM 627 C C . TRP A 1 83 ? 13.835 -0.902 -9.652 1.00 90.00 83 TRP A C 1
ATOM 629 O O . TRP A 1 83 ? 14.959 -1.409 -9.647 1.00 90.00 83 TRP A O 1
ATOM 639 N N . SER A 1 84 ? 13.646 0.412 -9.706 1.00 88.56 84 SER A N 1
ATOM 640 C CA . SER A 1 84 ? 14.747 1.360 -9.587 1.00 88.56 84 SER A CA 1
ATOM 641 C C . SER A 1 84 ? 14.373 2.546 -8.712 1.00 88.56 84 SER A C 1
ATOM 643 O O . SER A 1 84 ? 13.269 3.076 -8.821 1.00 88.56 84 SER A O 1
ATOM 645 N N . ASP A 1 85 ? 15.340 3.018 -7.928 1.00 85.00 85 ASP A N 1
ATOM 646 C CA . ASP A 1 85 ? 15.179 4.122 -6.969 1.00 85.00 85 ASP A CA 1
ATOM 647 C C . ASP A 1 85 ? 15.190 5.509 -7.635 1.00 85.00 85 ASP A C 1
ATOM 649 O O . ASP A 1 85 ? 15.671 6.491 -7.072 1.00 85.00 85 ASP A O 1
ATOM 653 N N . THR A 1 86 ? 14.741 5.608 -8.887 1.00 88.94 86 THR A N 1
ATOM 654 C CA . THR A 1 86 ? 14.691 6.895 -9.579 1.00 88.94 86 THR A CA 1
ATOM 655 C C . THR A 1 86 ? 13.427 7.655 -9.200 1.00 88.94 86 THR A C 1
ATOM 657 O O . THR A 1 86 ? 12.310 7.160 -9.329 1.00 88.94 86 THR A O 1
ATOM 660 N N . ASP A 1 87 ? 13.615 8.901 -8.787 1.00 89.62 87 ASP A N 1
ATOM 661 C CA . ASP A 1 87 ? 12.556 9.836 -8.417 1.00 89.62 87 ASP A CA 1
ATOM 662 C C . ASP A 1 87 ? 11.992 10.629 -9.609 1.00 89.62 87 ASP A C 1
ATOM 664 O O . ASP A 1 87 ? 11.090 11.452 -9.453 1.00 89.62 87 ASP A O 1
ATOM 668 N N . ASN A 1 88 ? 12.501 10.366 -10.816 1.00 90.75 88 ASN A N 1
ATOM 669 C CA . ASN A 1 88 ? 12.208 11.115 -12.029 1.00 90.75 88 ASN A CA 1
ATOM 670 C C . ASN A 1 88 ? 11.752 10.193 -13.167 1.00 90.75 88 ASN A C 1
ATOM 672 O O . ASN A 1 88 ? 12.479 9.298 -13.606 1.00 90.75 88 ASN A O 1
ATOM 676 N N . GLU A 1 89 ? 10.585 10.490 -13.742 1.00 93.50 89 GLU A N 1
ATOM 677 C CA . GLU A 1 89 ? 10.021 9.736 -14.862 1.00 93.50 89 GLU A CA 1
ATOM 678 C C . GLU A 1 89 ? 10.962 9.693 -16.074 1.00 93.50 89 GLU A C 1
ATOM 680 O O . GLU A 1 89 ? 11.092 8.658 -16.732 1.00 93.50 89 GLU A O 1
ATOM 685 N N . ALA A 1 90 ? 11.646 10.798 -16.385 1.00 94.25 90 ALA A N 1
ATOM 686 C CA . ALA A 1 90 ? 12.536 10.843 -17.541 1.00 94.25 90 ALA A CA 1
ATOM 687 C C . ALA A 1 90 ? 13.707 9.861 -17.387 1.00 94.25 90 ALA A C 1
ATOM 689 O O . ALA A 1 90 ? 14.101 9.212 -18.358 1.00 94.25 90 ALA A O 1
ATOM 690 N N . ASP A 1 91 ? 14.239 9.718 -16.174 1.00 93.19 91 ASP A N 1
ATOM 691 C CA . ASP A 1 91 ? 15.324 8.784 -15.881 1.00 93.19 91 ASP A CA 1
ATOM 692 C C . ASP A 1 91 ? 14.822 7.340 -15.775 1.00 93.19 91 ASP A C 1
ATOM 694 O O . ASP A 1 91 ? 15.485 6.435 -16.292 1.00 93.19 91 ASP A O 1
ATOM 698 N N . CYS A 1 92 ? 13.607 7.130 -15.254 1.00 94.50 92 CYS A N 1
ATOM 699 C CA . CYS A 1 92 ? 12.899 5.850 -15.334 1.00 94.50 92 CYS A CA 1
ATOM 700 C C . CYS A 1 92 ? 12.774 5.375 -16.791 1.00 94.50 92 CYS A C 1
ATOM 702 O O . CYS A 1 92 ? 13.097 4.234 -17.124 1.00 94.50 92 CYS A O 1
ATOM 704 N N . ARG A 1 93 ? 12.387 6.274 -17.704 1.00 93.75 93 ARG A N 1
ATOM 705 C CA . ARG A 1 93 ? 12.207 5.951 -19.127 1.00 93.75 93 ARG A CA 1
ATOM 706 C C . ARG A 1 93 ? 13.514 5.674 -19.863 1.00 93.75 93 ARG A C 1
ATOM 708 O O . ARG A 1 93 ? 13.538 4.812 -20.737 1.00 93.75 93 ARG A O 1
ATOM 715 N N . LYS A 1 94 ? 14.613 6.350 -19.513 1.00 91.75 94 LYS A N 1
ATOM 716 C CA . LYS A 1 94 ? 15.933 6.100 -20.130 1.00 91.75 94 LYS A CA 1
ATOM 717 C C . LYS A 1 94 ? 16.433 4.671 -19.907 1.00 91.75 94 LYS A C 1
ATOM 719 O O . LYS A 1 94 ? 17.196 4.166 -20.724 1.00 91.75 94 LYS A O 1
ATOM 724 N N . ARG A 1 95 ? 16.010 4.027 -18.817 1.00 85.31 95 ARG A N 1
ATOM 725 C CA . ARG A 1 95 ? 16.426 2.667 -18.435 1.00 85.31 95 ARG A CA 1
ATOM 726 C C . ARG A 1 95 ? 15.584 1.562 -19.076 1.00 85.31 95 ARG A C 1
ATOM 728 O O . ARG A 1 95 ? 15.894 0.392 -18.902 1.00 85.31 95 ARG A O 1
ATOM 735 N N . ALA A 1 96 ? 14.549 1.928 -19.829 1.00 83.62 96 ALA A N 1
ATOM 736 C CA . ALA A 1 96 ? 13.535 0.998 -20.294 1.00 83.62 96 ALA A CA 1
ATOM 737 C C . ALA A 1 96 ? 14.017 -0.048 -21.301 1.00 83.62 96 ALA A C 1
ATOM 739 O O . ALA A 1 96 ? 13.457 -1.131 -21.311 1.00 83.62 96 ALA A O 1
ATOM 740 N N . ALA A 1 97 ? 15.016 0.246 -22.142 1.00 85.69 97 ALA A N 1
ATOM 741 C CA . ALA A 1 97 ? 15.418 -0.629 -23.253 1.00 85.69 97 ALA A CA 1
ATOM 742 C C . ALA A 1 97 ? 14.191 -1.256 -23.970 1.00 85.69 97 ALA A C 1
ATOM 744 O O . ALA A 1 97 ? 13.334 -0.517 -24.459 1.00 85.69 97 ALA A O 1
ATOM 745 N N . ASP A 1 98 ? 14.081 -2.590 -23.983 1.00 87.69 98 ASP A N 1
ATOM 746 C CA . ASP A 1 98 ? 12.968 -3.350 -24.577 1.00 87.69 98 ASP A CA 1
ATOM 747 C C . ASP A 1 98 ? 11.827 -3.688 -23.589 1.00 87.69 98 ASP A C 1
ATOM 749 O O . ASP A 1 98 ? 10.908 -4.440 -23.924 1.00 87.69 98 ASP A O 1
ATOM 753 N N . ASN A 1 99 ? 11.861 -3.129 -22.380 1.00 93.69 99 ASN A N 1
ATOM 754 C CA . ASN A 1 99 ? 10.865 -3.330 -21.333 1.00 93.69 99 ASN A CA 1
ATOM 755 C C . ASN A 1 99 ? 9.705 -2.327 -21.440 1.00 93.69 99 ASN A C 1
ATOM 757 O O . ASN A 1 99 ? 9.824 -1.218 -21.975 1.00 93.69 99 ASN A O 1
ATOM 761 N N . ASP A 1 100 ? 8.565 -2.714 -20.883 1.00 94.25 100 ASP A N 1
ATOM 762 C CA . ASP A 1 100 ? 7.501 -1.793 -20.512 1.00 94.25 100 ASP A CA 1
ATOM 763 C C . ASP A 1 100 ? 7.864 -1.050 -19.227 1.00 94.25 100 ASP A C 1
ATOM 765 O O . ASP A 1 100 ? 8.636 -1.539 -18.402 1.00 94.25 100 ASP A O 1
ATOM 769 N N . ILE A 1 101 ? 7.337 0.167 -19.089 1.00 94.75 101 ILE A N 1
ATOM 770 C CA . ILE A 1 101 ? 7.719 1.117 -18.041 1.00 94.75 101 ILE A CA 1
ATOM 771 C C . ILE A 1 101 ? 6.484 1.481 -17.238 1.00 94.75 101 ILE A C 1
ATOM 773 O O . ILE A 1 101 ? 5.476 1.920 -17.801 1.00 94.75 101 ILE A O 1
ATOM 777 N N . PHE A 1 102 ? 6.615 1.415 -15.923 1.00 92.62 102 PHE A N 1
ATOM 778 C CA . PHE A 1 102 ? 5.615 1.862 -14.973 1.00 92.62 102 PHE A CA 1
ATOM 779 C C . PHE A 1 102 ? 6.254 2.920 -14.082 1.00 92.62 102 PHE A C 1
ATOM 781 O O . PHE A 1 102 ? 7.128 2.609 -13.283 1.00 92.62 102 PHE A O 1
ATOM 788 N N . PHE A 1 103 ? 5.841 4.179 -14.242 1.00 94.06 103 PHE A N 1
ATOM 789 C CA . PHE A 1 103 ? 6.225 5.264 -13.339 1.00 94.06 103 PHE A CA 1
ATOM 790 C C . PHE A 1 103 ? 4.980 5.855 -12.684 1.00 94.06 103 PHE A C 1
ATOM 792 O O . PHE A 1 103 ? 4.019 6.217 -13.382 1.00 94.06 103 PHE A O 1
ATOM 799 N N . ARG A 1 104 ? 4.973 5.914 -11.353 1.00 91.31 104 ARG A N 1
ATOM 800 C CA . ARG A 1 104 ? 3.862 6.419 -10.538 1.00 91.31 104 ARG A CA 1
ATOM 801 C C . ARG A 1 104 ? 4.382 7.108 -9.282 1.00 91.31 104 ARG A C 1
ATOM 803 O O . ARG A 1 104 ? 5.541 6.971 -8.917 1.00 91.31 104 ARG A O 1
ATOM 810 N N . HIS A 1 105 ? 3.481 7.834 -8.638 1.00 90.50 105 HIS A N 1
ATOM 811 C CA . HIS A 1 105 ? 3.656 8.368 -7.298 1.00 90.50 105 HIS A CA 1
ATOM 812 C C . HIS A 1 105 ? 2.663 7.650 -6.388 1.00 90.50 105 HIS A C 1
ATOM 814 O O . HIS A 1 105 ? 1.463 7.691 -6.660 1.00 90.50 105 HIS A O 1
ATOM 820 N N . LEU A 1 106 ? 3.166 6.972 -5.362 1.00 90.56 106 LEU A N 1
ATOM 821 C CA . LEU A 1 106 ? 2.371 6.261 -4.367 1.00 90.56 106 LEU A CA 1
ATOM 822 C C . LEU A 1 106 ? 2.107 7.172 -3.169 1.00 90.56 106 LEU A C 1
ATOM 824 O O . LEU A 1 106 ? 2.974 7.955 -2.772 1.00 90.56 106 LEU A O 1
ATOM 828 N N . GLU A 1 107 ? 0.918 7.085 -2.580 1.00 92.00 107 GLU A N 1
ATOM 829 C CA . GLU A 1 107 ? 0.599 7.843 -1.366 1.00 92.00 107 GLU A CA 1
ATOM 830 C C . GLU A 1 107 ? 1.268 7.251 -0.115 1.00 92.00 107 GLU A C 1
ATOM 832 O O . GLU A 1 107 ? 1.541 7.989 0.835 1.00 92.00 107 GLU A O 1
ATOM 837 N N . ALA A 1 108 ? 1.537 5.945 -0.129 1.00 91.62 108 ALA A N 1
ATOM 838 C CA . ALA A 1 108 ? 2.209 5.192 0.921 1.00 91.62 108 ALA A CA 1
ATOM 839 C C . ALA A 1 108 ? 3.017 4.026 0.317 1.00 91.62 108 ALA A C 1
ATOM 841 O O . ALA A 1 108 ? 2.834 3.703 -0.856 1.00 91.62 108 ALA A O 1
ATOM 842 N N . GLN A 1 109 ? 3.933 3.449 1.098 1.00 89.94 109 GLN A N 1
ATOM 843 C CA . GLN A 1 109 ? 4.741 2.293 0.706 1.00 89.94 109 GLN A CA 1
ATOM 844 C C . GLN A 1 109 ? 4.988 1.386 1.922 1.00 89.94 109 GLN A C 1
ATOM 846 O O . GLN A 1 109 ? 5.504 1.851 2.943 1.00 89.94 109 GLN A O 1
ATOM 851 N N . GLY A 1 110 ? 4.634 0.109 1.820 1.00 84.25 110 GLY A N 1
ATOM 852 C CA . GLY A 1 110 ? 4.880 -0.909 2.838 1.00 84.25 110 GLY A CA 1
ATOM 853 C C . GLY A 1 110 ? 6.364 -1.090 3.168 1.00 84.25 110 GLY A C 1
ATOM 854 O O . GLY A 1 110 ? 7.251 -0.543 2.504 1.00 84.25 110 GLY A O 1
ATOM 855 N N . GLU A 1 111 ? 6.634 -1.820 4.254 1.00 83.75 111 GLU A N 1
ATOM 856 C CA . GLU A 1 111 ? 7.979 -2.245 4.696 1.00 83.75 111 GLU A CA 1
ATOM 857 C C . GLU A 1 111 ? 8.986 -1.113 4.996 1.00 83.75 111 GLU A C 1
ATOM 859 O O . GLU A 1 111 ? 10.146 -1.352 5.332 1.00 83.75 111 GLU A O 1
ATOM 864 N N . SER A 1 112 ? 8.551 0.145 4.907 1.00 85.56 112 SER A N 1
ATOM 865 C CA . SER A 1 112 ? 9.419 1.330 4.943 1.00 85.56 112 SER A CA 1
ATOM 866 C C . SER A 1 112 ? 9.142 2.244 6.138 1.00 85.56 112 SER A C 1
ATOM 868 O O . SER A 1 112 ? 9.625 3.378 6.175 1.00 85.56 112 SER A O 1
ATOM 870 N N . ALA A 1 113 ? 8.361 1.771 7.119 1.00 88.94 113 ALA A N 1
ATOM 871 C CA . ALA A 1 113 ? 7.875 2.574 8.245 1.00 88.94 113 ALA A CA 1
ATOM 872 C C . ALA A 1 113 ? 7.227 3.889 7.770 1.00 88.94 113 ALA A C 1
ATOM 874 O O . ALA A 1 113 ? 7.496 4.973 8.299 1.00 88.94 113 ALA A O 1
ATOM 875 N N . THR A 1 114 ? 6.402 3.795 6.725 1.00 90.12 114 THR A N 1
ATOM 876 C C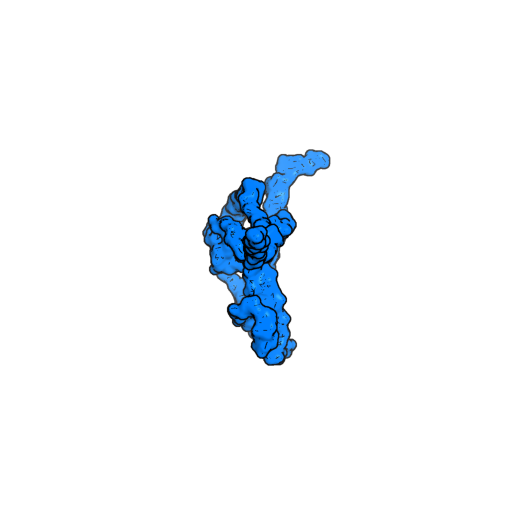A . THR A 1 114 ? 5.866 4.960 6.018 1.00 90.12 114 THR A CA 1
ATOM 877 C C . THR A 1 114 ? 5.050 5.844 6.960 1.00 90.12 114 THR A C 1
ATOM 879 O O . THR A 1 114 ? 4.155 5.336 7.628 1.00 90.12 114 THR A O 1
ATOM 882 N N . PRO A 1 115 ? 5.305 7.164 7.049 1.00 91.38 115 PRO A N 1
ATOM 883 C CA . PRO A 1 115 ? 4.492 8.062 7.865 1.00 91.38 115 PRO A CA 1
ATOM 884 C C . PRO A 1 115 ? 3.106 8.271 7.242 1.00 91.38 115 PRO A C 1
ATOM 886 O O . PRO A 1 115 ? 2.903 8.041 6.052 1.00 91.38 115 PRO A O 1
ATOM 889 N N . VAL A 1 116 ? 2.162 8.823 8.007 1.00 91.12 116 VAL A N 1
ATOM 890 C CA . VAL A 1 116 ? 0.931 9.365 7.406 1.00 91.12 116 VAL A CA 1
ATOM 891 C C . VAL A 1 116 ? 1.306 10.543 6.503 1.00 91.12 116 VAL A C 1
ATOM 893 O O . VAL A 1 116 ? 1.764 11.575 7.000 1.00 91.12 116 VAL A O 1
ATOM 896 N N . THR A 1 117 ? 1.127 10.399 5.189 1.00 89.88 117 THR A N 1
ATOM 897 C CA . THR A 1 117 ? 1.498 11.428 4.206 1.00 89.88 117 THR A CA 1
ATOM 898 C C . THR A 1 117 ? 0.379 12.433 3.964 1.00 89.88 117 THR A C 1
ATOM 900 O O . THR A 1 117 ? -0.798 12.201 4.243 1.00 89.88 117 THR A O 1
ATOM 903 N N . THR A 1 118 ? 0.735 13.576 3.387 1.00 86.38 118 THR A N 1
ATOM 904 C CA . THR A 1 118 ? -0.234 14.619 3.030 1.00 86.38 118 THR A CA 1
ATOM 905 C C . THR A 1 118 ? -1.150 14.182 1.887 1.00 86.38 118 THR A C 1
ATOM 907 O O . THR A 1 118 ? -2.327 14.543 1.883 1.00 86.38 118 THR A O 1
ATOM 910 N N . ALA A 1 119 ? -0.658 13.347 0.964 1.00 87.62 119 ALA A N 1
ATOM 911 C CA . ALA A 1 119 ? -1.477 12.750 -0.090 1.00 87.62 119 ALA A CA 1
ATOM 912 C C . ALA A 1 119 ? -2.532 11.787 0.460 1.00 87.62 119 ALA A C 1
ATOM 914 O O . ALA A 1 119 ? -3.669 11.821 -0.008 1.00 87.62 119 ALA A O 1
ATOM 915 N N . MET A 1 120 ? -2.204 10.997 1.490 1.00 91.06 120 MET A N 1
ATOM 916 C CA . MET A 1 120 ? -3.198 10.161 2.171 1.00 91.06 120 MET A CA 1
ATOM 917 C C . MET A 1 120 ? -4.334 11.006 2.755 1.00 91.06 120 MET A C 1
ATOM 919 O O . MET A 1 120 ? -5.504 10.686 2.558 1.00 91.06 120 MET A O 1
ATOM 923 N N . LEU A 1 121 ? -3.995 12.107 3.435 1.00 89.62 121 LEU A N 1
ATOM 924 C CA . LEU A 1 121 ? -4.969 13.000 4.077 1.00 89.62 121 LEU A CA 1
ATOM 925 C C . LEU A 1 121 ? -5.821 13.791 3.075 1.00 89.62 121 LEU A C 1
ATOM 927 O O . LEU A 1 121 ? -6.961 14.138 3.374 1.00 89.62 121 LEU A O 1
ATOM 931 N N . ALA A 1 122 ? -5.270 14.100 1.899 1.00 88.06 122 ALA A N 1
ATOM 932 C CA . ALA A 1 122 ? -6.000 14.741 0.806 1.00 88.06 122 ALA A CA 1
ATOM 933 C C . ALA A 1 122 ? -6.908 13.759 0.038 1.00 88.06 122 ALA A C 1
ATOM 935 O O . ALA A 1 122 ? -7.772 14.186 -0.733 1.00 88.06 122 ALA A O 1
ATOM 936 N N . GLY A 1 123 ? -6.697 12.453 0.224 1.00 87.75 123 GLY A N 1
ATOM 937 C CA . GLY A 1 123 ? -7.485 11.386 -0.372 1.00 87.75 123 GLY A CA 1
ATOM 938 C C . GLY A 1 123 ? -8.877 11.236 0.244 1.00 87.75 123 GLY A C 1
ATOM 939 O O . GLY A 1 123 ? -9.289 11.942 1.164 1.00 87.75 123 GLY A O 1
ATOM 940 N N . LYS A 1 124 ? -9.640 10.280 -0.290 1.00 92.94 124 LYS A N 1
ATOM 941 C CA . LYS A 1 124 ? -10.942 9.910 0.274 1.00 92.94 124 LYS A CA 1
ATOM 942 C C . LYS A 1 124 ? -10.768 8.997 1.490 1.00 92.94 124 LYS A C 1
ATOM 944 O O . LYS A 1 124 ? -9.791 8.258 1.583 1.00 92.94 124 LYS A O 1
ATOM 949 N N . LEU A 1 125 ? -11.767 8.995 2.374 1.00 93.81 125 LEU A N 1
ATOM 950 C CA . LEU A 1 125 ? -11.806 8.155 3.576 1.00 93.81 125 LEU A CA 1
ATOM 951 C C . LEU A 1 125 ? -11.559 6.667 3.280 1.00 93.81 125 LEU A C 1
ATOM 953 O O . LEU A 1 125 ? -10.771 6.024 3.963 1.00 93.81 125 LEU A O 1
ATOM 957 N N . ASP A 1 126 ? -12.221 6.118 2.264 1.00 95.38 126 ASP A N 1
ATOM 958 C CA . ASP A 1 126 ? -12.078 4.721 1.849 1.00 95.38 126 ASP A CA 1
ATOM 959 C C . ASP A 1 126 ? -10.662 4.404 1.358 1.00 95.38 126 ASP A C 1
ATOM 961 O O . ASP A 1 126 ? -10.120 3.360 1.713 1.00 95.38 126 ASP A O 1
ATOM 965 N N . ARG A 1 127 ? -10.029 5.327 0.621 1.00 95.75 127 ARG A N 1
ATOM 966 C CA . ARG A 1 127 ? -8.624 5.194 0.203 1.00 95.75 127 ARG A CA 1
ATOM 967 C C . ARG A 1 127 ? -7.675 5.225 1.399 1.00 95.75 127 ARG A C 1
ATOM 969 O O . ARG A 1 127 ? -6.749 4.427 1.431 1.00 95.75 127 ARG A O 1
ATOM 976 N N . PHE A 1 128 ? -7.912 6.092 2.385 1.00 95.06 128 PHE A N 1
ATOM 977 C CA . PHE A 1 128 ? -7.109 6.126 3.612 1.00 95.06 128 PHE A CA 1
ATOM 978 C C . PHE A 1 128 ? -7.193 4.800 4.376 1.00 95.06 128 PHE A C 1
ATOM 980 O O . PHE A 1 128 ? -6.167 4.237 4.744 1.00 95.06 128 PHE A O 1
ATOM 987 N N . VAL A 1 129 ? -8.410 4.279 4.571 1.00 97.25 129 VAL A N 1
ATOM 988 C CA . VAL A 1 129 ? -8.631 2.983 5.231 1.00 97.25 129 VAL A CA 1
ATOM 989 C C . VAL A 1 129 ? -7.940 1.854 4.467 1.00 97.25 129 VAL A C 1
ATOM 991 O O . VAL A 1 129 ? -7.280 1.025 5.087 1.00 97.25 129 VAL A O 1
ATOM 994 N N . TYR A 1 130 ? -8.079 1.836 3.138 1.00 98.19 130 TYR A N 1
ATOM 995 C CA . TYR A 1 130 ? -7.396 0.871 2.280 1.00 98.19 130 TYR A CA 1
ATOM 996 C C . TYR A 1 130 ? -5.878 0.934 2.482 1.00 98.19 130 TYR A C 1
ATOM 998 O O . TYR A 1 130 ? -5.278 -0.094 2.753 1.00 98.19 130 TYR A O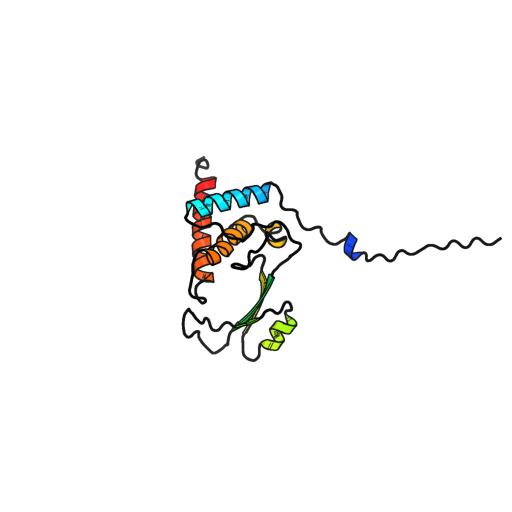 1
ATOM 1006 N N . LEU A 1 131 ? -5.271 2.124 2.401 1.00 96.69 131 LEU A N 1
ATOM 1007 C CA . LEU A 1 131 ? -3.814 2.278 2.459 1.00 96.69 131 LEU A CA 1
ATOM 1008 C C . LEU A 1 131 ? -3.247 1.817 3.799 1.00 96.69 131 LEU A C 1
ATOM 1010 O O . LEU A 1 131 ? -2.236 1.134 3.812 1.00 96.69 131 LEU A O 1
ATOM 1014 N N . VAL A 1 132 ? -3.904 2.146 4.915 1.00 97.00 132 VAL A N 1
ATOM 1015 C CA . VAL A 1 132 ? -3.438 1.690 6.233 1.00 97.00 132 VAL A CA 1
ATOM 1016 C C . VAL A 1 132 ? -3.359 0.164 6.268 1.00 97.00 132 VAL A C 1
ATOM 1018 O O . VAL A 1 132 ? -2.287 -0.394 6.463 1.00 97.00 132 VAL A O 1
ATOM 1021 N N . ILE A 1 133 ? -4.472 -0.505 5.966 1.00 98.06 133 ILE A N 1
ATOM 1022 C CA . ILE A 1 133 ? -4.548 -1.966 6.053 1.00 98.06 133 ILE A CA 1
ATOM 1023 C C . ILE A 1 133 ? -3.645 -2.642 5.004 1.00 98.06 133 ILE A C 1
ATOM 1025 O O . ILE A 1 133 ? -3.029 -3.667 5.303 1.00 98.06 133 ILE A O 1
ATOM 1029 N N . HIS A 1 134 ? -3.566 -2.082 3.790 1.00 98.19 134 HIS A N 1
ATOM 1030 C CA . HIS A 1 134 ? -2.759 -2.620 2.690 1.00 98.19 134 HIS A CA 1
ATOM 1031 C C . HIS A 1 134 ? -1.278 -2.557 3.006 1.00 98.19 134 HIS A C 1
ATOM 1033 O O . HIS A 1 134 ? -0.622 -3.594 3.007 1.00 98.19 134 HIS A O 1
ATOM 1039 N N . GLU A 1 135 ? -0.762 -1.377 3.350 1.00 96.62 135 GLU A N 1
ATOM 1040 C CA . GLU A 1 135 ? 0.665 -1.241 3.640 1.00 96.62 135 GLU A CA 1
ATOM 1041 C C . GLU A 1 135 ? 1.076 -2.074 4.863 1.00 96.62 135 GLU A C 1
ATOM 1043 O O . GLU A 1 135 ? 2.187 -2.595 4.921 1.00 96.62 135 GLU A O 1
ATOM 1048 N N . ASP A 1 136 ? 0.175 -2.263 5.830 1.00 97.38 136 ASP A N 1
ATOM 1049 C CA . ASP A 1 136 ? 0.449 -3.102 6.994 1.00 97.38 136 ASP A CA 1
ATOM 1050 C C . ASP A 1 136 ? 0.404 -4.600 6.712 1.00 97.38 136 ASP A C 1
ATOM 1052 O O . ASP A 1 136 ? 1.041 -5.359 7.447 1.00 97.38 136 ASP A O 1
ATOM 1056 N N . CYS A 1 137 ? -0.300 -5.031 5.661 1.00 97.69 137 CYS A N 1
ATOM 1057 C CA . CYS A 1 137 ? -0.297 -6.420 5.211 1.00 97.69 137 CYS A CA 1
ATOM 1058 C C . CYS A 1 137 ? 1.104 -6.880 4.790 1.00 97.69 137 CYS A C 1
ATOM 1060 O O . CYS A 1 137 ? 1.490 -7.994 5.154 1.00 97.69 137 CYS A O 1
ATOM 1062 N N . HIS A 1 138 ? 1.872 -6.013 4.121 1.00 96.50 138 HIS A N 1
ATOM 1063 C CA . HIS A 1 138 ? 3.262 -6.288 3.741 1.00 96.50 138 HIS A CA 1
ATOM 1064 C C . HIS A 1 138 ? 4.136 -6.636 4.962 1.00 96.50 138 HIS A C 1
ATOM 1066 O O . HIS A 1 138 ? 4.931 -7.566 4.929 1.00 96.50 138 HIS A O 1
ATOM 1072 N N . ASP A 1 139 ? 3.893 -6.000 6.114 1.00 95.62 139 ASP A N 1
ATOM 1073 C CA . ASP A 1 139 ? 4.622 -6.288 7.361 1.00 95.62 139 ASP A CA 1
ATOM 1074 C C . ASP A 1 139 ? 4.069 -7.506 8.146 1.00 95.62 139 ASP A C 1
ATOM 1076 O O . ASP A 1 139 ? 4.657 -7.956 9.145 1.00 95.62 139 ASP A O 1
ATOM 1080 N N . GLN A 1 140 ? 2.906 -8.044 7.758 1.00 95.75 140 GLN A N 1
ATOM 1081 C CA . GLN A 1 140 ? 2.286 -9.182 8.447 1.00 95.75 140 GLN A CA 1
ATOM 1082 C C . GLN A 1 140 ? 2.752 -10.533 7.921 1.00 95.75 140 GLN A C 1
ATOM 1084 O O . GLN A 1 140 ? 2.864 -11.477 8.713 1.00 95.75 140 GLN A O 1
ATOM 1089 N N . PHE A 1 141 ? 2.970 -10.640 6.613 1.00 94.06 141 PHE A N 1
ATOM 1090 C CA . PHE A 1 141 ? 3.128 -11.916 5.932 1.00 94.06 141 PHE A CA 1
ATOM 1091 C C . PHE A 1 141 ? 4.375 -11.917 5.054 1.00 94.06 141 PHE A C 1
ATOM 1093 O O . PHE A 1 141 ? 4.560 -11.036 4.232 1.00 94.06 141 PHE A O 1
ATOM 1100 N N . GLU A 1 142 ? 5.182 -12.969 5.162 1.00 93.75 142 GLU A N 1
ATOM 1101 C CA . GLU A 1 142 ? 6.262 -13.233 4.209 1.00 93.75 142 GLU A CA 1
ATOM 1102 C C . GLU A 1 142 ? 5.660 -13.928 2.976 1.00 93.75 142 GLU A C 1
ATOM 1104 O O . GLU A 1 142 ? 5.491 -15.152 2.954 1.00 93.75 142 GLU A O 1
ATOM 1109 N N . LEU A 1 143 ? 5.245 -13.138 1.982 1.00 94.19 143 LEU A N 1
ATOM 1110 C CA . LEU A 1 143 ? 4.609 -13.624 0.755 1.00 94.19 143 LEU A CA 1
ATOM 1111 C C . LEU A 1 143 ? 5.602 -13.655 -0.418 1.00 94.19 143 LEU A C 1
ATOM 1113 O O . LEU A 1 143 ? 6.498 -12.818 -0.483 1.00 94.19 143 LEU A O 1
ATOM 1117 N N . PRO A 1 144 ? 5.430 -14.574 -1.389 1.00 94.25 144 PRO A N 1
ATOM 1118 C CA . PRO A 1 144 ? 6.194 -14.533 -2.628 1.00 94.25 144 PRO A CA 1
ATOM 1119 C C . PRO A 1 144 ? 5.947 -13.231 -3.384 1.00 94.25 144 PRO A C 1
ATOM 1121 O O . PRO A 1 144 ? 4.797 -12.818 -3.581 1.00 94.25 144 PRO A O 1
ATOM 1124 N N . TYR A 1 145 ? 7.029 -12.635 -3.869 1.00 90.19 145 TYR A N 1
ATOM 1125 C CA . TYR A 1 145 ? 7.022 -11.265 -4.369 1.00 90.19 145 TYR A CA 1
ATOM 1126 C C . TYR A 1 145 ? 6.002 -11.010 -5.503 1.00 90.19 145 TYR A C 1
ATOM 1128 O O . TYR A 1 145 ? 5.307 -10.000 -5.554 1.00 90.19 145 TYR A O 1
ATOM 1136 N N . GLY A 1 146 ? 5.829 -11.974 -6.402 1.00 91.94 146 GLY A N 1
ATOM 1137 C CA . GLY A 1 146 ? 4.903 -11.903 -7.530 1.00 91.94 146 GLY A CA 1
ATOM 1138 C C . GLY A 1 146 ? 3.422 -12.087 -7.198 1.00 91.94 146 GLY A C 1
ATOM 1139 O O . GLY A 1 146 ? 2.600 -11.973 -8.107 1.00 91.94 146 GLY A O 1
ATOM 1140 N N . ILE A 1 147 ? 3.060 -12.388 -5.946 1.00 94.19 147 ILE A N 1
ATOM 1141 C CA . ILE A 1 147 ? 1.653 -12.447 -5.504 1.00 94.19 147 ILE A CA 1
ATOM 1142 C C . ILE A 1 147 ? 1.346 -11.547 -4.312 1.00 94.19 147 ILE A C 1
ATOM 1144 O O . ILE A 1 147 ? 0.167 -11.351 -4.021 1.00 94.19 147 ILE A O 1
ATOM 1148 N N . GLU A 1 148 ? 2.366 -11.022 -3.637 1.00 95.06 148 GLU A N 1
ATOM 1149 C CA . GLU A 1 148 ? 2.250 -10.231 -2.414 1.00 95.06 148 GLU A CA 1
ATOM 1150 C C . GLU A 1 148 ? 1.211 -9.111 -2.538 1.00 95.06 148 GLU A C 1
ATOM 1152 O O . GLU A 1 148 ? 0.198 -9.151 -1.843 1.00 95.06 148 GLU A O 1
ATOM 1157 N N . GLU A 1 149 ? 1.384 -8.202 -3.502 1.00 93.88 149 GLU A N 1
ATOM 1158 C CA . GLU A 1 149 ? 0.453 -7.092 -3.756 1.00 93.88 149 GLU A CA 1
ATOM 1159 C C . GLU A 1 149 ? -0.987 -7.572 -3.966 1.00 93.88 149 GLU A C 1
ATOM 1161 O O . GLU A 1 149 ? -1.926 -7.030 -3.397 1.00 93.88 149 GLU A O 1
ATOM 1166 N N . THR A 1 150 ? -1.183 -8.644 -4.744 1.00 95.94 150 THR A N 1
ATOM 1167 C CA . THR A 1 150 ? -2.527 -9.176 -5.037 1.00 95.94 150 THR A CA 1
ATOM 1168 C C . THR A 1 150 ? -3.178 -9.797 -3.802 1.00 95.94 150 THR A C 1
ATOM 1170 O O . THR A 1 150 ? -4.391 -9.689 -3.601 1.00 95.94 150 THR A O 1
ATOM 1173 N N . VAL A 1 151 ? -2.390 -10.484 -2.975 1.00 97.56 151 VAL A N 1
ATOM 1174 C CA . VAL A 1 151 ? -2.874 -11.075 -1.726 1.00 97.56 151 VAL A CA 1
ATOM 1175 C C . VAL A 1 151 ? -3.186 -9.974 -0.716 1.00 97.56 151 VAL A C 1
ATOM 1177 O O . VAL A 1 151 ? -4.257 -10.020 -0.108 1.00 97.56 151 VAL A O 1
ATOM 1180 N N . CYS A 1 152 ? -2.321 -8.969 -0.578 1.00 97.94 152 CYS A N 1
ATOM 1181 C CA . CYS A 1 152 ? -2.561 -7.829 0.299 1.00 97.94 152 CYS A CA 1
ATOM 1182 C C . CYS A 1 152 ? -3.749 -6.983 -0.154 1.00 97.94 152 CYS A C 1
ATOM 1184 O O . CYS A 1 152 ? -4.589 -6.638 0.677 1.00 97.94 152 CYS A O 1
ATOM 1186 N N . ASP A 1 153 ? -3.942 -6.808 -1.460 1.00 98.12 153 ASP A N 1
ATOM 1187 C CA . ASP A 1 153 ? -5.154 -6.222 -2.027 1.00 98.12 153 ASP A CA 1
ATOM 1188 C C . ASP A 1 153 ? -6.400 -6.992 -1.591 1.00 98.12 153 ASP A C 1
ATOM 1190 O O . ASP A 1 153 ? -7.371 -6.421 -1.079 1.00 98.12 153 ASP A O 1
ATOM 1194 N N . PHE A 1 154 ? -6.397 -8.310 -1.792 1.00 98.44 154 PHE A N 1
ATOM 1195 C CA . PHE A 1 154 ? -7.540 -9.150 -1.462 1.00 98.44 154 PHE A CA 1
ATOM 1196 C C . PHE A 1 154 ? -7.868 -9.096 0.035 1.00 98.44 154 PHE A C 1
ATOM 1198 O O . PHE A 1 154 ? -9.029 -8.886 0.405 1.00 98.44 154 PHE A O 1
ATOM 1205 N N . LEU A 1 155 ? -6.858 -9.263 0.892 1.00 98.19 155 LEU A N 1
ATOM 1206 C CA . LEU A 1 155 ? -7.014 -9.223 2.344 1.00 98.19 155 LEU A CA 1
ATOM 1207 C C . LEU A 1 155 ? -7.514 -7.857 2.810 1.00 98.19 155 LEU A C 1
ATOM 1209 O O . LEU A 1 155 ? -8.451 -7.804 3.607 1.00 98.19 155 LEU A O 1
ATOM 1213 N N . THR A 1 156 ? -6.979 -6.773 2.253 1.00 98.50 156 THR A N 1
ATOM 1214 C CA . THR A 1 156 ? -7.411 -5.404 2.547 1.00 98.50 156 THR A CA 1
ATOM 1215 C C . THR A 1 156 ? -8.886 -5.208 2.241 1.00 98.50 156 THR A C 1
ATOM 1217 O O . THR A 1 156 ? -9.636 -4.751 3.100 1.00 98.50 156 THR A O 1
ATOM 1220 N N . HIS A 1 157 ? -9.364 -5.629 1.069 1.00 98.44 157 HIS A N 1
ATOM 1221 C CA . HIS A 1 157 ? -10.784 -5.499 0.737 1.00 98.44 157 HIS A CA 1
ATOM 1222 C C . HIS A 1 157 ? -11.682 -6.317 1.682 1.00 98.44 157 HIS A C 1
ATOM 1224 O O . HIS A 1 157 ? -12.741 -5.836 2.098 1.00 98.44 157 HIS A O 1
ATOM 1230 N N . GLN A 1 158 ? -11.269 -7.531 2.068 1.00 98.50 158 GLN A N 1
ATOM 1231 C CA . GLN A 1 158 ? -12.009 -8.322 3.061 1.00 98.50 158 GLN A CA 1
ATOM 1232 C C . GLN A 1 158 ? -12.024 -7.642 4.436 1.00 98.50 158 GLN A C 1
ATOM 1234 O O . GLN A 1 158 ? -13.074 -7.564 5.083 1.00 98.50 158 GLN A O 1
ATOM 1239 N N . ALA A 1 159 ? -10.883 -7.107 4.862 1.00 98.19 159 ALA A N 1
ATOM 1240 C CA . ALA A 1 159 ? -10.722 -6.382 6.111 1.00 98.19 159 ALA A CA 1
ATOM 1241 C C . ALA A 1 159 ? -11.566 -5.099 6.132 1.00 98.19 159 ALA A C 1
ATOM 1243 O O . ALA A 1 159 ? -12.279 -4.864 7.101 1.00 98.19 159 ALA A O 1
ATOM 1244 N N . MET A 1 160 ? -11.610 -4.329 5.042 1.00 97.94 160 MET A N 1
ATOM 1245 C CA . MET A 1 160 ? -12.474 -3.151 4.903 1.00 97.94 160 MET A CA 1
ATOM 1246 C C . MET A 1 160 ? -13.960 -3.497 5.047 1.00 97.94 160 MET A C 1
ATOM 1248 O O . MET A 1 160 ? -14.698 -2.792 5.738 1.00 97.94 160 MET A O 1
ATOM 1252 N N . ILE A 1 161 ? -14.414 -4.600 4.439 1.00 97.19 161 ILE A N 1
ATOM 1253 C CA . ILE A 1 161 ? -15.797 -5.082 4.588 1.00 97.19 161 ILE A CA 1
ATOM 1254 C C . ILE A 1 161 ? -16.082 -5.443 6.051 1.00 97.19 161 ILE A C 1
ATOM 1256 O O . ILE A 1 161 ? -17.138 -5.091 6.586 1.00 97.19 161 ILE A O 1
ATOM 1260 N N . ALA A 1 162 ? -15.160 -6.150 6.705 1.00 96.75 162 ALA A N 1
ATOM 1261 C CA . ALA A 1 162 ? -15.295 -6.534 8.105 1.00 96.75 162 ALA A CA 1
ATOM 1262 C C . ALA A 1 162 ? -15.274 -5.315 9.044 1.00 96.75 162 ALA A C 1
ATOM 1264 O O . ALA A 1 162 ? -16.134 -5.224 9.921 1.00 96.75 162 ALA A O 1
ATOM 1265 N N . PHE A 1 163 ? -14.389 -4.345 8.809 1.00 96.31 163 PHE A N 1
ATOM 1266 C CA . PHE A 1 163 ? -14.315 -3.084 9.543 1.00 96.31 163 PHE A CA 1
ATOM 1267 C C . PHE A 1 163 ? -15.610 -2.284 9.407 1.00 96.31 163 PHE A C 1
ATOM 1269 O O . PHE A 1 163 ? -16.206 -1.890 10.408 1.00 96.31 163 PHE A O 1
ATOM 1276 N N . ALA A 1 164 ? -16.110 -2.112 8.179 1.00 94.56 164 ALA 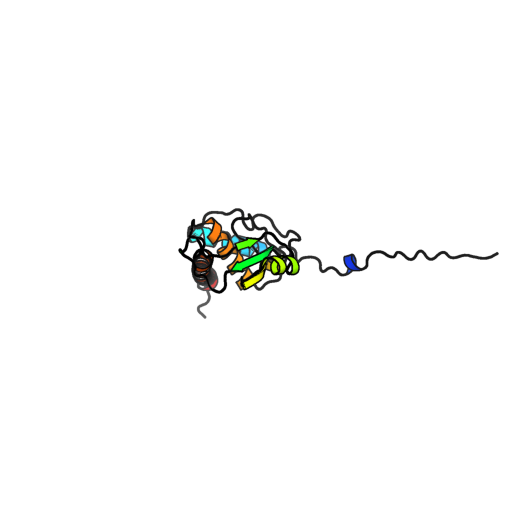A N 1
ATOM 1277 C CA . ALA A 1 164 ? -17.362 -1.408 7.930 1.00 94.56 164 ALA A CA 1
ATOM 1278 C C . ALA A 1 164 ? -18.544 -2.086 8.640 1.00 94.56 164 ALA A C 1
ATOM 1280 O O . ALA A 1 164 ? -19.380 -1.416 9.247 1.00 94.56 164 ALA A O 1
ATOM 1281 N N . ARG A 1 165 ? -18.604 -3.424 8.630 1.00 93.88 165 ARG A N 1
ATOM 1282 C CA . ARG A 1 165 ? -19.611 -4.164 9.401 1.00 93.88 165 ARG A CA 1
ATOM 1283 C C . ARG A 1 165 ? -19.441 -3.926 10.898 1.00 93.88 165 ARG A C 1
ATOM 1285 O O . ARG A 1 165 ? -20.417 -3.563 11.542 1.00 93.88 165 ARG A O 1
ATOM 1292 N N . ALA A 1 166 ? -18.246 -4.082 11.455 1.00 90.19 166 ALA A N 1
ATOM 1293 C CA . ALA A 1 166 ? -18.012 -3.881 12.885 1.00 90.19 166 ALA A CA 1
ATOM 1294 C C . ALA A 1 166 ? -18.399 -2.463 13.339 1.00 90.19 166 ALA A C 1
ATOM 1296 O O . ALA A 1 166 ? -19.086 -2.304 14.346 1.00 90.19 166 ALA A O 1
ATOM 1297 N N . LYS A 1 167 ? -18.033 -1.447 12.551 1.00 86.81 167 LYS A N 1
ATOM 1298 C CA . LYS A 1 167 ? -18.275 -0.037 12.861 1.00 86.81 167 LYS A CA 1
ATOM 1299 C C . LYS A 1 167 ? -19.735 0.386 12.688 1.00 86.81 167 LYS A C 1
ATOM 1301 O O . LYS A 1 167 ? -20.253 1.126 13.519 1.00 86.81 167 LYS A O 1
ATOM 1306 N N . TYR A 1 168 ? -20.409 -0.073 11.631 1.00 85.62 168 TYR A N 1
ATOM 1307 C CA . TYR A 1 168 ? -21.720 0.467 11.244 1.00 85.62 168 TYR A CA 1
ATOM 1308 C C . TYR A 1 168 ? -22.896 -0.500 11.432 1.00 85.62 168 TYR A C 1
ATOM 1310 O O . TYR A 1 168 ? -24.043 -0.058 11.460 1.00 85.62 168 TYR A O 1
ATOM 1318 N N . SER A 1 169 ? -22.677 -1.811 11.585 1.00 70.25 169 SER A N 1
ATOM 1319 C CA . SER A 1 169 ? -23.791 -2.774 11.699 1.00 70.25 169 SER A CA 1
ATOM 1320 C C . SER A 1 169 ? -24.448 -2.824 13.083 1.00 70.25 169 SER A C 1
ATOM 1322 O O . SER A 1 169 ? -25.588 -3.270 13.189 1.00 70.25 169 SER A O 1
ATOM 1324 N N . ALA A 1 170 ? -23.794 -2.308 14.129 1.00 56.56 170 ALA A N 1
ATOM 1325 C CA . ALA A 1 170 ? -24.338 -2.296 15.490 1.00 56.56 170 ALA A CA 1
ATOM 1326 C C . ALA A 1 170 ? -25.474 -1.267 15.717 1.00 56.56 170 ALA A C 1
ATOM 1328 O O . ALA A 1 170 ? -26.012 -1.198 16.819 1.00 56.56 170 ALA A O 1
ATOM 1329 N N . GLY A 1 171 ? -25.876 -0.500 14.692 1.00 53.84 171 GLY A N 1
ATOM 1330 C CA . GLY A 1 171 ? -26.952 0.497 14.801 1.00 53.84 171 GLY A CA 1
ATOM 1331 C C . GLY A 1 171 ? -27.640 0.918 13.495 1.00 53.84 171 GLY A C 1
ATOM 1332 O O . GLY A 1 171 ? -28.428 1.850 13.525 1.00 53.84 171 GLY A O 1
ATOM 1333 N N . SER A 1 172 ? -27.380 0.262 12.357 1.00 48.31 172 SER A N 1
ATOM 1334 C CA . SER A 1 172 ? -27.937 0.644 11.038 1.00 48.31 172 SER A CA 1
ATOM 1335 C C . SER A 1 172 ? -29.142 -0.190 10.581 1.00 48.31 172 SER A C 1
ATOM 1337 O O . SER A 1 172 ? -29.441 -0.264 9.392 1.00 48.31 172 SER A O 1
ATOM 1339 N N . ARG A 1 173 ? -29.859 -0.821 11.518 1.00 44.00 173 ARG A N 1
ATOM 1340 C CA . ARG A 1 173 ? -31.215 -1.321 11.255 1.00 44.00 173 ARG A CA 1
ATOM 1341 C C . ARG A 1 173 ? -32.223 -0.237 11.632 1.00 44.00 173 ARG A C 1
ATOM 1343 O O . ARG A 1 173 ? -32.785 -0.291 12.723 1.00 44.00 173 ARG A O 1
ATOM 1350 N N . GLU A 1 174 ? -32.421 0.714 10.728 1.00 39.00 174 GLU A N 1
ATOM 1351 C CA . GLU A 1 174 ? -33.707 1.406 10.571 1.00 39.00 174 GLU A CA 1
ATOM 1352 C C . GLU A 1 174 ? -34.396 0.886 9.308 1.00 39.00 174 GLU A C 1
ATOM 1354 O O . GLU A 1 174 ? -33.703 0.757 8.271 1.00 39.00 174 GLU A O 1
#

Radius of gyration: 22.49 Å; chains: 1; bounding box: 51×88×42 Å

Sequence 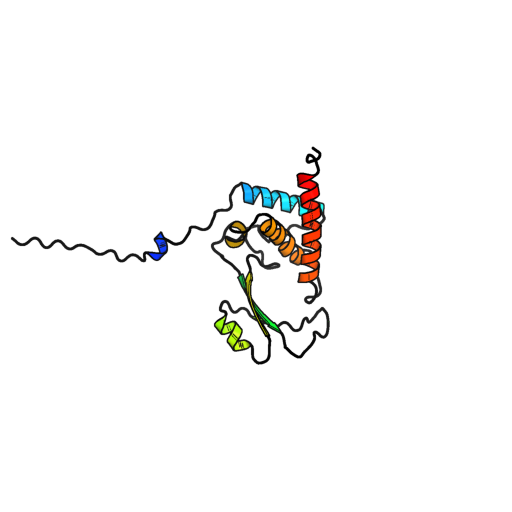(174 aa):
MLLLVITLAACGPLGELISPTAPAVTAEWSGLLAELREFERSIGFRTTANFSDTAKDQASFPFCGHAPRLVLPWSYEDPAILWSDTDNEADCRKRAADNDIFFRHLEAQGESATPVTTAMLAGKLDRFVYLVIHEDCHDQFELPYGIEETVCDFLTHQAMIAFARAKYSAGSRE

Secondary structure (DSSP, 8-state):
-------------TTTTTSPPPPP--HHHHHHHHHHHHHHHHTTPPPPSTT-SEEES---EEEEEEEETT---SBTTB-SPEEE----HHHHHHT-TTEEEEEEEES--TTTT--EEHHHHHS-HHHHHHHHHHHHHHTT----HHHHHHHHHHHHHHHHHHHHHHHHTTT---

Foldseek 3Di:
DDDDDDDDDPPDPCVVVPPPDQDFCDPVNVVVLVLLVVLCVVVPFDDDLAQPATEDQPQFQKWKKWAAPPDQAPDLLCRRIDTDRDPDPVVSVVPHVRTDMDIDTHCFAAPPSTHNYSNLVVDDPLSVQLRSQLSSQSVRDPDRNNCSNVVSNVVSVVSSVVSCCVVPVVPPPD